Protein AF-A0A317CY09-F1 (afdb_monomer_lite)

Foldseek 3Di:
DFADKDKPPDDVVQVKDKDWFAAPVRLCVCQLPQDAQWKKKWAGGVPRIIMIITDHDQDKIFIDPRAFKIKIAANRDDPPFQWKFFAFPVRHTPDIHTHDSDIDMDTCHRGGMMGRD

pLDDT: mean 92.58, std 8.58, range [52.91, 98.31]

Secondary structure (DSSP, 8-state):
-----EEES--GGGT-EEEEEE-HHHHHHHHHTPPTT-EEEEEE-SSS-EEEEEE-S---EEEES--SEEEEEE----TT---EEEE-TTS-EEEEE---SS-EEEE-TT--EEE--

Structure (mmCIF, N/CA/C/O backbone):
data_AF-A0A317CY09-F1
#
_entry.id   AF-A0A317CY09-F1
#
loop_
_atom_site.group_PDB
_atom_site.id
_atom_site.type_symbol
_atom_site.label_atom_id
_atom_site.label_alt_id
_atom_site.label_comp_id
_atom_site.label_asym_id
_atom_site.label_entity_id
_atom_site.label_seq_id
_atom_site.pdbx_PDB_ins_code
_atom_site.Cartn_x
_atom_site.Cartn_y
_atom_site.Cartn_z
_atom_site.occupancy
_atom_site.B_iso_or_equiv
_atom_site.auth_seq_id
_atom_site.auth_comp_id
_atom_site.auth_asym_id
_atom_site.auth_atom_id
_atom_site.pdbx_PDB_model_num
ATOM 1 N N . MET A 1 1 ? 11.000 2.970 -17.569 1.00 63.06 1 MET A N 1
ATOM 2 C CA . MET A 1 1 ? 10.524 4.222 -16.943 1.00 63.06 1 MET A CA 1
ATOM 3 C C . MET A 1 1 ? 10.221 3.878 -15.498 1.00 63.06 1 MET A C 1
ATOM 5 O O . MET A 1 1 ? 9.555 2.873 -15.297 1.00 63.06 1 MET A O 1
ATOM 9 N N . ALA A 1 2 ? 10.782 4.598 -14.528 1.00 84.38 2 ALA A N 1
ATOM 10 C CA . ALA A 1 2 ? 10.473 4.357 -13.119 1.00 84.38 2 ALA A CA 1
ATOM 11 C C . ALA A 1 2 ? 9.246 5.189 -12.722 1.00 84.38 2 ALA A C 1
ATOM 13 O O . ALA A 1 2 ? 9.141 6.339 -13.153 1.00 84.38 2 ALA A O 1
ATOM 14 N N . TRP A 1 3 ? 8.343 4.629 -11.923 1.00 90.31 3 TRP A N 1
ATOM 15 C CA . TRP A 1 3 ? 7.201 5.342 -11.349 1.00 90.31 3 TRP A CA 1
ATOM 16 C C . TRP A 1 3 ? 7.213 5.226 -9.829 1.00 90.31 3 TRP A C 1
ATOM 18 O O . TRP A 1 3 ? 7.825 4.323 -9.263 1.00 90.31 3 TRP A O 1
ATOM 28 N N . ALA A 1 4 ? 6.525 6.149 -9.164 1.00 91.81 4 ALA A N 1
ATOM 29 C CA . ALA A 1 4 ? 6.380 6.139 -7.717 1.00 91.81 4 ALA A CA 1
ATOM 30 C C . ALA A 1 4 ? 4.934 5.774 -7.361 1.00 91.81 4 ALA A C 1
ATOM 32 O O . ALA A 1 4 ? 4.037 6.577 -7.650 1.00 91.81 4 ALA A O 1
ATOM 33 N N . PRO A 1 5 ? 4.700 4.603 -6.740 1.00 95.94 5 PRO A N 1
ATOM 34 C CA . PRO A 1 5 ? 3.440 4.309 -6.074 1.00 95.94 5 PRO A CA 1
ATOM 35 C C . PRO A 1 5 ? 3.090 5.435 -5.098 1.00 95.94 5 PRO A C 1
ATOM 37 O O . PRO A 1 5 ? 3.979 6.004 -4.456 1.00 95.94 5 PRO A O 1
ATOM 40 N N . TRP A 1 6 ? 1.808 5.774 -5.017 1.00 96.00 6 TRP A N 1
ATOM 41 C CA . TRP A 1 6 ? 1.289 6.835 -4.163 1.00 96.00 6 TRP A CA 1
ATOM 42 C C . TRP A 1 6 ? -0.049 6.443 -3.540 1.00 96.00 6 TRP A C 1
ATOM 44 O O . TRP A 1 6 ? -0.840 5.721 -4.147 1.00 96.00 6 TRP A O 1
ATOM 54 N N . VAL A 1 7 ? -0.277 6.927 -2.321 1.00 96.56 7 VAL A N 1
ATOM 55 C CA . VAL A 1 7 ? -1.438 6.616 -1.489 1.00 96.56 7 VAL A CA 1
ATOM 56 C C . VAL A 1 7 ? -1.994 7.927 -0.932 1.00 96.56 7 VAL A C 1
ATOM 58 O O . VAL A 1 7 ? -1.231 8.711 -0.366 1.00 96.56 7 VAL A O 1
ATOM 61 N N . GLU A 1 8 ? -3.300 8.164 -1.067 1.00 96.06 8 GLU A N 1
ATOM 62 C CA . GLU A 1 8 ? -3.955 9.388 -0.585 1.00 96.06 8 GLU A CA 1
ATOM 63 C C . GLU A 1 8 ? -5.343 9.100 0.018 1.00 96.06 8 GLU A C 1
ATOM 65 O O . GLU A 1 8 ? -6.119 8.379 -0.601 1.00 96.06 8 GLU A O 1
ATOM 70 N N . PRO A 1 9 ? -5.711 9.658 1.187 1.00 94.56 9 PRO A N 1
ATOM 71 C CA . PRO A 1 9 ? -4.917 10.535 2.052 1.00 94.56 9 PRO A CA 1
ATOM 72 C C . PRO A 1 9 ? -3.762 9.809 2.757 1.00 94.56 9 PRO A C 1
ATOM 74 O O . PRO A 1 9 ? -3.862 8.636 3.102 1.00 94.56 9 PRO A O 1
ATOM 77 N N . TRP A 1 10 ? -2.660 10.525 2.986 1.00 92.31 10 TRP A N 1
ATOM 78 C CA . TRP A 1 10 ? -1.497 10.039 3.736 1.00 92.31 10 TRP A CA 1
ATOM 79 C C . TRP A 1 10 ? -1.497 10.627 5.153 1.00 92.31 10 TRP A C 1
ATOM 81 O O . TRP A 1 10 ? -1.622 11.844 5.296 1.00 92.31 10 TRP A O 1
ATOM 91 N N . PHE A 1 11 ? -1.332 9.798 6.192 1.00 89.62 11 PHE A N 1
ATOM 92 C CA . PHE A 1 11 ? -1.382 10.225 7.599 1.00 89.62 11 PHE A CA 1
ATOM 93 C C . PHE A 1 11 ? -0.029 10.022 8.310 1.00 89.62 11 PHE A C 1
ATOM 95 O O . PHE A 1 11 ? 0.088 9.155 9.182 1.00 89.62 11 PHE A O 1
ATOM 102 N N . PRO A 1 12 ? 1.006 10.829 7.999 1.00 84.50 12 PRO A N 1
ATOM 103 C CA . PRO A 1 12 ? 2.348 10.650 8.565 1.00 84.50 12 PRO A CA 1
ATOM 104 C C . PRO A 1 12 ? 2.373 10.819 10.090 1.00 84.50 12 PRO A C 1
ATOM 106 O O . PRO A 1 12 ? 3.117 10.126 10.781 1.00 84.50 12 PRO A O 1
ATOM 109 N N . ASP A 1 13 ? 1.510 11.683 10.627 1.00 87.44 13 ASP A N 1
ATOM 110 C CA . ASP A 1 13 ? 1.404 11.925 12.069 1.00 87.44 13 ASP A CA 1
ATOM 111 C C . ASP A 1 13 ? 0.699 10.776 12.813 1.00 87.44 13 ASP A C 1
ATOM 113 O O . ASP A 1 13 ? 0.748 10.702 14.039 1.00 87.44 13 ASP A O 1
ATOM 117 N N . ASN A 1 14 ? 0.071 9.841 12.085 1.00 84.31 14 ASN A N 1
ATOM 118 C CA . ASN A 1 14 ? -0.645 8.696 12.648 1.00 84.31 14 ASN A CA 1
ATOM 119 C C . ASN A 1 14 ? 0.132 7.381 12.486 1.00 84.31 14 ASN A C 1
ATOM 121 O O . ASN A 1 14 ? -0.435 6.337 12.166 1.00 84.31 14 ASN A O 1
ATOM 125 N N . ARG A 1 15 ? 1.449 7.439 12.725 1.00 88.50 15 ARG A N 1
ATOM 126 C CA . ARG A 1 15 ? 2.381 6.295 12.709 1.00 88.50 15 ARG A CA 1
ATOM 127 C C . ARG A 1 15 ? 2.591 5.638 11.339 1.00 88.50 15 ARG A C 1
ATOM 129 O O . ARG A 1 15 ? 3.242 4.597 11.288 1.00 88.50 15 ARG A O 1
ATOM 136 N N . GLU A 1 16 ? 2.077 6.205 10.251 1.00 93.81 16 GLU A N 1
ATOM 137 C CA . GLU A 1 16 ? 2.250 5.635 8.913 1.00 93.81 16 GLU A CA 1
ATOM 138 C C . GLU A 1 16 ? 3.674 5.843 8.392 1.00 93.81 16 GLU A C 1
ATOM 140 O O . GLU A 1 16 ? 4.273 6.904 8.572 1.00 93.81 16 GLU A O 1
ATOM 145 N N . LEU A 1 17 ? 4.230 4.821 7.736 1.00 96.19 17 LEU A N 1
ATOM 146 C CA . LEU A 1 17 ? 5.613 4.829 7.246 1.00 96.19 17 LEU A CA 1
ATOM 147 C C . LEU A 1 17 ? 5.677 4.473 5.762 1.00 96.19 17 LEU A C 1
ATOM 149 O O . LEU A 1 17 ? 4.934 3.616 5.284 1.00 96.19 17 LEU A O 1
ATOM 153 N N . ARG A 1 18 ? 6.592 5.117 5.034 1.00 96.56 18 ARG A N 1
ATOM 154 C CA . ARG A 1 18 ? 6.849 4.862 3.613 1.00 96.56 18 ARG A CA 1
ATOM 155 C C . ARG A 1 18 ? 8.332 4.587 3.391 1.00 96.56 18 ARG A C 1
ATOM 157 O O . ARG A 1 18 ? 9.175 5.407 3.747 1.00 96.56 18 ARG A O 1
ATOM 164 N N . TYR A 1 19 ? 8.630 3.480 2.724 1.00 96.88 19 TYR A N 1
ATOM 165 C CA . TYR A 1 19 ? 9.976 3.055 2.348 1.00 96.88 19 TYR A CA 1
ATOM 166 C C . TYR A 1 19 ? 10.051 2.919 0.823 1.00 96.88 19 TYR A C 1
ATOM 168 O O . TYR A 1 19 ? 9.635 1.903 0.275 1.00 96.88 19 TYR A O 1
ATOM 176 N N . GLY A 1 20 ? 10.531 3.949 0.124 1.00 96.25 20 GLY A N 1
ATOM 177 C CA . GLY A 1 20 ? 10.729 3.915 -1.336 1.00 96.25 20 GLY A CA 1
ATOM 178 C C . GLY A 1 20 ? 12.070 3.296 -1.742 1.00 96.25 20 GLY A C 1
ATOM 179 O O . GLY A 1 20 ? 12.993 3.241 -0.927 1.00 96.25 20 GLY A O 1
ATOM 180 N N . GLY A 1 21 ? 12.199 2.850 -2.992 1.00 96.19 21 GLY A N 1
ATOM 181 C CA . GLY A 1 21 ? 13.468 2.401 -3.576 1.00 96.19 21 GLY A CA 1
ATOM 182 C C . GLY A 1 21 ? 14.016 1.088 -3.009 1.00 96.19 21 GLY A C 1
ATOM 183 O O . GLY A 1 21 ? 15.228 0.871 -3.007 1.00 96.19 21 GLY A O 1
ATOM 184 N N . GLN A 1 22 ? 13.152 0.214 -2.494 1.00 97.31 22 GLN A N 1
ATOM 185 C CA . GLN A 1 22 ? 13.553 -1.035 -1.848 1.00 97.31 22 GLN A CA 1
ATOM 186 C C . GLN A 1 22 ? 13.871 -2.119 -2.882 1.00 97.31 22 GLN A C 1
ATOM 188 O O . GLN A 1 22 ? 13.084 -2.393 -3.793 1.00 97.31 22 GLN A O 1
ATOM 193 N N . ARG A 1 23 ? 15.015 -2.790 -2.716 1.00 97.00 23 ARG A N 1
ATOM 194 C CA . ARG A 1 23 ? 15.331 -4.013 -3.468 1.00 97.00 23 ARG A CA 1
ATOM 195 C C . ARG A 1 23 ? 14.426 -5.159 -3.020 1.00 97.00 23 ARG A C 1
ATOM 197 O O . ARG A 1 23 ? 13.788 -5.078 -1.974 1.00 97.00 23 ARG A O 1
ATOM 204 N N . LEU A 1 24 ? 14.389 -6.237 -3.804 1.00 94.75 24 LEU A N 1
ATOM 205 C CA . LEU A 1 24 ? 13.523 -7.389 -3.537 1.00 94.75 24 LEU A CA 1
ATOM 206 C C . LEU A 1 24 ? 13.689 -7.946 -2.111 1.00 94.75 24 LEU A C 1
ATOM 208 O O . LEU A 1 24 ? 12.687 -8.158 -1.430 1.00 94.75 24 LEU A O 1
ATOM 212 N N . ASP A 1 25 ? 14.926 -8.115 -1.640 1.00 97.25 25 ASP A N 1
ATOM 213 C CA . ASP A 1 25 ? 15.200 -8.662 -0.304 1.00 97.25 25 ASP A CA 1
ATOM 214 C C . ASP A 1 25 ? 14.746 -7.719 0.819 1.00 97.25 25 ASP A C 1
ATOM 216 O O . ASP A 1 25 ? 14.103 -8.156 1.774 1.00 97.25 25 ASP A O 1
ATOM 220 N N . ASP A 1 26 ? 15.005 -6.414 0.685 1.00 98.06 26 ASP A N 1
ATOM 221 C CA . ASP A 1 26 ? 14.558 -5.412 1.658 1.00 98.06 26 ASP A CA 1
ATOM 222 C C . ASP A 1 26 ? 13.032 -5.288 1.678 1.00 98.06 26 ASP A C 1
ATOM 224 O O . ASP A 1 26 ? 12.432 -5.259 2.754 1.00 98.06 26 ASP A O 1
ATOM 228 N N . ARG A 1 27 ? 12.390 -5.296 0.499 1.00 96.81 27 ARG A N 1
ATOM 229 C CA . ARG A 1 27 ? 10.928 -5.344 0.366 1.00 96.81 27 ARG A CA 1
ATOM 230 C C . ARG A 1 27 ? 10.371 -6.543 1.118 1.00 96.81 27 ARG A C 1
ATOM 232 O O . ARG A 1 27 ? 9.433 -6.386 1.898 1.00 96.81 27 ARG A O 1
ATOM 239 N N . ASN A 1 28 ? 10.931 -7.731 0.884 1.00 96.56 28 ASN A N 1
ATOM 240 C CA . ASN A 1 28 ? 10.470 -8.966 1.516 1.00 96.56 28 ASN A CA 1
ATOM 241 C C . ASN A 1 28 ? 10.664 -8.906 3.033 1.00 96.56 28 ASN A C 1
ATOM 243 O O . ASN A 1 28 ? 9.759 -9.274 3.773 1.00 96.56 28 ASN A O 1
ATOM 247 N N . ARG A 1 29 ? 11.799 -8.383 3.512 1.00 97.19 29 ARG A N 1
ATOM 248 C CA . ARG A 1 29 ? 12.039 -8.185 4.947 1.00 97.19 29 ARG A CA 1
ATOM 249 C C . ARG A 1 29 ? 11.006 -7.249 5.573 1.00 97.19 29 ARG A C 1
ATOM 251 O O . ARG A 1 29 ? 10.502 -7.576 6.641 1.00 97.19 29 ARG A O 1
ATOM 258 N N . LEU A 1 30 ? 10.705 -6.109 4.950 1.00 97.50 30 LEU A N 1
ATOM 259 C CA . LEU A 1 30 ? 9.723 -5.149 5.472 1.00 97.50 30 LEU A CA 1
ATOM 260 C C . LEU A 1 30 ? 8.320 -5.768 5.534 1.00 97.50 30 LEU A C 1
ATOM 262 O O . LEU A 1 30 ? 7.657 -5.706 6.562 1.00 97.50 30 LEU A O 1
ATOM 266 N N . ILE A 1 31 ? 7.899 -6.440 4.461 1.00 96.81 31 ILE A N 1
ATOM 267 C CA . ILE A 1 31 ? 6.580 -7.075 4.385 1.00 96.81 31 ILE A CA 1
ATOM 268 C C . ILE A 1 31 ? 6.441 -8.255 5.361 1.00 96.81 31 ILE A C 1
ATOM 270 O O . ILE A 1 31 ? 5.441 -8.330 6.069 1.00 96.81 31 ILE A O 1
ATOM 274 N N . ASN A 1 32 ? 7.445 -9.132 5.463 1.00 95.69 32 ASN A N 1
ATOM 275 C CA . ASN A 1 32 ? 7.437 -10.263 6.403 1.00 95.69 32 ASN A CA 1
ATOM 276 C C . ASN A 1 32 ? 7.480 -9.819 7.873 1.00 95.69 32 ASN A C 1
ATOM 278 O O . ASN A 1 32 ? 7.026 -10.547 8.747 1.00 95.69 32 ASN A O 1
ATOM 282 N N . ASN A 1 33 ? 8.036 -8.639 8.157 1.00 95.31 33 ASN A N 1
ATOM 283 C CA . ASN A 1 33 ? 8.103 -8.071 9.504 1.00 95.31 33 ASN A CA 1
ATOM 284 C C . ASN A 1 33 ? 7.094 -6.930 9.687 1.00 95.31 33 ASN A C 1
ATOM 286 O O . ASN A 1 33 ? 7.383 -5.957 10.389 1.00 95.31 33 ASN A O 1
ATOM 290 N N . CYS A 1 34 ? 5.925 -7.030 9.042 1.00 94.75 34 CYS A N 1
ATOM 291 C CA . CYS A 1 34 ? 4.866 -6.040 9.180 1.00 94.75 34 CYS A CA 1
ATOM 292 C C . CYS A 1 34 ? 4.474 -5.881 10.663 1.00 94.75 34 CYS A C 1
ATOM 294 O O . CYS A 1 34 ? 4.012 -6.855 11.270 1.00 94.75 34 CYS A O 1
ATOM 296 N N . PRO A 1 35 ? 4.660 -4.694 11.277 1.00 93.50 35 PRO A N 1
ATOM 297 C CA . PRO A 1 35 ? 4.455 -4.531 12.710 1.00 93.50 35 PRO A CA 1
ATOM 298 C C . PRO A 1 35 ? 3.002 -4.765 13.131 1.00 93.50 35 PRO A C 1
ATOM 300 O O . PRO A 1 35 ? 2.063 -4.444 12.402 1.00 93.50 35 PRO A O 1
ATOM 303 N N . SER A 1 36 ? 2.809 -5.266 14.352 1.00 91.88 36 SER A N 1
ATOM 304 C CA . SER A 1 36 ? 1.473 -5.432 14.933 1.00 91.88 36 SER A CA 1
ATOM 305 C C . SER A 1 36 ? 0.695 -4.108 14.929 1.00 91.88 36 SER A C 1
ATOM 307 O O . SER A 1 36 ? 1.226 -3.061 15.311 1.00 91.88 36 SER A O 1
ATOM 309 N N . GLY A 1 37 ? -0.563 -4.162 14.491 1.00 90.50 37 GLY A N 1
ATOM 310 C CA . GLY A 1 37 ? -1.442 -3.003 14.333 1.00 90.50 37 GLY A CA 1
ATOM 311 C C . GLY A 1 37 ? -1.436 -2.374 12.936 1.00 90.50 37 GLY A C 1
ATOM 312 O O . GLY A 1 37 ? -2.232 -1.471 12.708 1.00 90.50 37 GLY A O 1
ATOM 313 N N . PHE A 1 38 ? -0.593 -2.838 12.006 1.00 93.50 38 PHE A N 1
ATOM 314 C CA . PHE A 1 38 ? -0.455 -2.240 10.676 1.00 93.50 38 PHE A CA 1
ATOM 315 C C . PHE A 1 38 ? -0.941 -3.144 9.548 1.00 93.50 38 PHE A C 1
ATOM 317 O O . PHE A 1 38 ? -0.876 -4.372 9.620 1.00 93.50 38 PHE A O 1
ATOM 324 N N . LEU A 1 39 ? -1.348 -2.491 8.465 1.00 94.88 39 LEU A N 1
ATOM 325 C CA . LEU A 1 39 ? -1.457 -3.075 7.140 1.00 94.88 39 LEU A CA 1
ATOM 326 C C . LEU A 1 39 ? -0.246 -2.636 6.311 1.00 94.88 39 LEU A C 1
ATOM 328 O O . LEU A 1 39 ? -0.066 -1.445 6.059 1.00 94.88 39 LEU A O 1
ATOM 332 N N . CYS A 1 40 ? 0.571 -3.584 5.867 1.00 96.56 40 CYS A N 1
ATOM 333 C CA . CYS A 1 40 ? 1.764 -3.303 5.081 1.00 96.56 40 CYS A CA 1
ATOM 334 C C . CYS A 1 40 ? 1.552 -3.665 3.611 1.00 96.56 40 CYS A C 1
ATOM 336 O O . CYS A 1 40 ? 1.160 -4.788 3.309 1.00 96.56 40 CYS A O 1
ATOM 338 N N . LEU A 1 41 ? 1.837 -2.738 2.696 1.00 97.06 41 LEU A N 1
ATOM 339 C CA . LEU A 1 41 ? 1.685 -2.913 1.248 1.00 97.06 41 LEU A CA 1
ATOM 340 C C . LEU A 1 41 ? 3.031 -2.759 0.554 1.00 97.06 41 LEU A C 1
ATOM 342 O O . LEU A 1 41 ? 3.797 -1.874 0.916 1.00 97.06 41 LEU A O 1
ATOM 346 N N . ALA A 1 42 ? 3.291 -3.538 -0.487 1.00 97.81 42 ALA A N 1
ATOM 347 C CA . ALA A 1 42 ? 4.422 -3.352 -1.384 1.00 97.81 42 ALA A CA 1
ATOM 348 C C . ALA A 1 42 ? 3.948 -3.265 -2.833 1.00 97.81 42 ALA A C 1
ATOM 350 O O . ALA A 1 42 ? 3.222 -4.145 -3.300 1.00 97.81 42 ALA A O 1
ATOM 351 N N . ALA A 1 43 ? 4.429 -2.257 -3.552 1.00 97.81 43 ALA A N 1
ATOM 352 C CA . ALA A 1 43 ? 4.182 -2.058 -4.976 1.00 97.81 43 ALA A CA 1
ATOM 353 C C . ALA A 1 43 ? 5.498 -1.82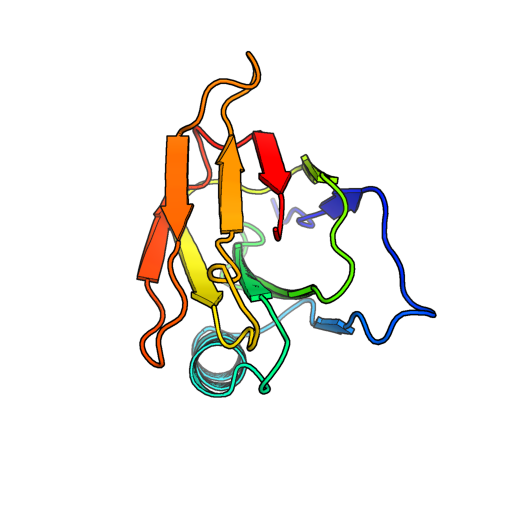2 -5.722 1.00 97.81 43 ALA A C 1
ATOM 355 O O . ALA A 1 43 ? 6.425 -1.216 -5.179 1.00 97.81 43 ALA A O 1
ATOM 356 N N . GLY A 1 44 ? 5.591 -2.328 -6.951 1.00 96.44 44 GLY A N 1
ATOM 357 C CA . GLY A 1 44 ? 6.755 -2.123 -7.810 1.00 96.44 44 GLY A CA 1
ATOM 358 C C . GLY A 1 44 ? 6.863 -0.684 -8.321 1.00 96.44 44 GLY A C 1
ATOM 359 O O . GLY A 1 44 ? 5.861 0.008 -8.468 1.00 96.44 44 GLY A O 1
ATOM 360 N N . GLU A 1 45 ? 8.089 -0.257 -8.620 1.00 96.19 45 GLU A N 1
ATOM 361 C CA . GLU A 1 45 ? 8.431 1.067 -9.173 1.00 96.19 45 GLU A CA 1
ATOM 362 C C . GLU A 1 45 ? 8.805 1.006 -10.669 1.00 96.19 45 GLU A C 1
ATOM 364 O O . GLU A 1 45 ? 9.305 1.974 -11.241 1.00 96.19 45 GLU A O 1
ATOM 369 N N . GLY A 1 46 ? 8.629 -0.150 -11.324 1.00 93.00 46 GLY A N 1
ATOM 370 C CA . GLY A 1 46 ? 8.902 -0.331 -12.760 1.00 93.00 46 GLY A CA 1
ATOM 371 C C . GLY A 1 46 ? 10.378 -0.425 -13.159 1.00 93.00 46 GLY A C 1
ATOM 372 O O . GLY A 1 46 ? 10.704 -0.554 -14.338 1.00 93.00 46 GLY A O 1
ATOM 373 N N . ASN A 1 47 ? 11.286 -0.365 -12.188 1.00 93.38 47 ASN A N 1
ATOM 374 C CA . ASN A 1 47 ? 12.743 -0.403 -12.365 1.00 93.38 47 ASN A CA 1
ATOM 375 C C . ASN A 1 47 ? 13.413 -1.539 -11.559 1.00 93.38 47 ASN A C 1
ATOM 377 O O . ASN A 1 47 ? 14.625 -1.523 -11.360 1.00 93.38 47 ASN A O 1
ATOM 381 N N . GLY A 1 48 ? 12.626 -2.503 -11.068 1.00 92.62 48 GLY A N 1
ATOM 382 C CA . GLY A 1 48 ? 13.085 -3.578 -10.179 1.00 92.62 48 GLY A CA 1
ATOM 383 C C . GLY A 1 48 ? 13.136 -3.204 -8.690 1.00 92.62 48 GLY A C 1
ATOM 384 O O . GLY A 1 48 ? 13.436 -4.065 -7.861 1.00 92.62 48 GLY A O 1
ATOM 385 N N . LEU A 1 49 ? 12.826 -1.952 -8.340 1.00 96.38 49 LEU A N 1
ATOM 386 C CA . LEU A 1 49 ? 12.643 -1.496 -6.962 1.00 96.38 49 LEU A CA 1
ATOM 387 C C . LEU A 1 49 ? 11.161 -1.477 -6.574 1.00 96.38 49 LEU A C 1
ATOM 389 O O . LEU A 1 49 ? 10.271 -1.656 -7.410 1.00 96.38 49 LEU A O 1
ATOM 393 N N . HIS A 1 50 ? 10.915 -1.282 -5.282 1.00 96.94 50 HIS A N 1
ATOM 394 C CA . HIS A 1 50 ? 9.591 -1.321 -4.681 1.00 96.94 50 HIS A CA 1
ATOM 395 C C . HIS A 1 50 ? 9.429 -0.207 -3.650 1.00 96.94 50 HIS A C 1
ATOM 397 O O . HIS A 1 50 ? 10.355 0.089 -2.892 1.00 96.94 50 HIS A O 1
ATOM 403 N N . THR A 1 51 ? 8.218 0.330 -3.549 1.00 97.81 51 THR A N 1
ATOM 404 C CA . THR A 1 51 ? 7.805 1.143 -2.406 1.00 97.81 51 THR A CA 1
ATOM 405 C C . THR A 1 51 ? 6.993 0.278 -1.444 1.00 97.81 51 THR A C 1
ATOM 407 O O . THR A 1 51 ? 6.086 -0.440 -1.869 1.00 97.81 51 THR A O 1
ATOM 410 N N . VAL A 1 52 ? 7.303 0.361 -0.148 1.00 98.06 52 VAL A N 1
ATOM 411 C CA . VAL A 1 52 ? 6.552 -0.285 0.934 1.00 98.06 52 VAL A CA 1
ATOM 412 C C . VAL A 1 52 ? 5.857 0.765 1.800 1.00 98.06 52 VAL A C 1
ATOM 414 O O . VAL A 1 52 ? 6.483 1.742 2.207 1.00 98.06 52 VAL A O 1
ATOM 417 N N . TYR A 1 53 ? 4.580 0.553 2.101 1.00 97.69 53 TYR A N 1
ATOM 418 C CA . TYR A 1 53 ? 3.754 1.400 2.962 1.00 97.69 53 TYR A CA 1
ATOM 419 C C . TYR A 1 53 ? 3.323 0.637 4.199 1.00 97.69 53 TYR A C 1
ATOM 421 O O . TYR A 1 53 ? 2.833 -0.477 4.061 1.00 97.69 53 TYR A O 1
ATOM 429 N N . TYR A 1 54 ? 3.443 1.239 5.378 1.00 96.56 54 TYR A N 1
ATOM 430 C CA . TYR A 1 54 ? 2.820 0.762 6.611 1.00 96.56 54 TYR A CA 1
ATOM 431 C C . TYR A 1 54 ? 1.669 1.702 6.950 1.00 96.56 54 TYR A C 1
ATOM 433 O O . TYR A 1 54 ? 1.889 2.879 7.235 1.00 96.56 54 TYR A O 1
ATOM 441 N N . LEU A 1 55 ? 0.450 1.179 6.896 1.00 95.06 55 LEU A N 1
ATOM 442 C CA . LEU A 1 55 ? -0.795 1.916 7.066 1.00 95.06 55 LEU A CA 1
ATOM 443 C C . LEU A 1 55 ? -1.414 1.562 8.416 1.00 95.06 55 LEU A C 1
ATOM 445 O O . LEU A 1 55 ? -1.464 0.389 8.786 1.00 95.06 55 LEU A O 1
ATOM 449 N N . TYR A 1 56 ? -1.888 2.577 9.135 1.00 92.25 56 TYR A N 1
ATOM 450 C CA . TYR A 1 56 ? -2.452 2.417 10.479 1.00 92.25 56 TYR A CA 1
ATOM 451 C C . TYR A 1 56 ? -3.8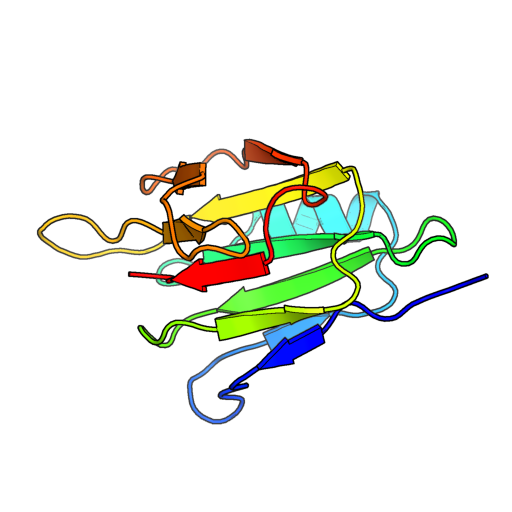52 3.021 10.597 1.00 92.25 56 TYR A C 1
ATOM 453 O O . TYR A 1 56 ? -4.724 2.437 11.234 1.00 92.25 56 TYR A O 1
ATOM 461 N N . ALA A 1 57 ? -4.097 4.177 9.972 1.00 91.06 57 ALA A N 1
ATOM 462 C CA . ALA A 1 57 ? -5.391 4.842 10.065 1.00 91.06 57 ALA A CA 1
ATOM 463 C C . ALA A 1 57 ? -6.490 4.052 9.329 1.00 91.06 57 ALA A C 1
ATOM 465 O O . ALA A 1 57 ? -6.281 3.621 8.193 1.00 91.06 57 ALA A O 1
ATOM 466 N N . CYS A 1 58 ? -7.672 3.924 9.938 1.00 88.94 58 CYS A N 1
ATOM 467 C CA . CYS A 1 58 ? -8.873 3.385 9.290 1.00 88.94 58 CYS A CA 1
ATOM 468 C C . CYS A 1 58 ? -9.540 4.463 8.428 1.00 88.94 58 CYS A C 1
ATOM 470 O O . CYS A 1 58 ? -10.476 5.134 8.858 1.00 88.94 58 CYS A O 1
ATOM 472 N N . SER A 1 59 ? -9.011 4.676 7.230 1.00 90.88 59 SER A N 1
ATOM 473 C CA . SER A 1 59 ? -9.595 5.579 6.244 1.00 90.88 59 SER A CA 1
ATOM 474 C C . SER A 1 59 ? -9.330 5.018 4.857 1.00 90.88 59 SER A C 1
ATOM 476 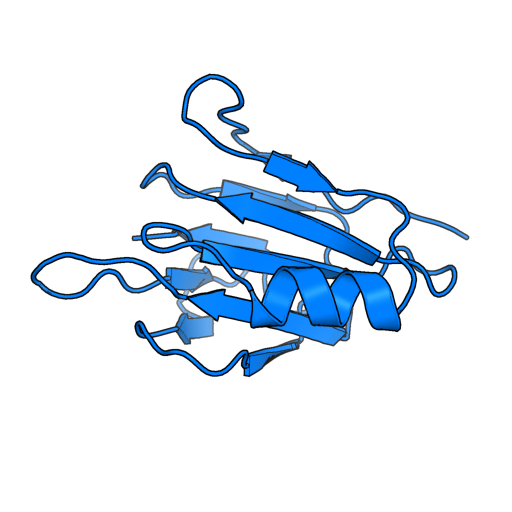O O . SER A 1 59 ? -8.196 4.637 4.559 1.00 90.88 59 SER A O 1
ATOM 478 N N . GLU A 1 60 ? -10.373 4.970 4.027 1.00 95.31 60 GLU A N 1
ATOM 479 C CA . GLU A 1 60 ? -10.242 4.589 2.626 1.00 95.31 60 GLU A CA 1
ATOM 480 C C . GLU A 1 60 ? -9.279 5.537 1.903 1.00 95.31 60 GLU A C 1
ATOM 482 O O . GLU A 1 60 ? -9.351 6.758 2.052 1.00 95.31 60 GLU A O 1
ATOM 487 N N . ARG A 1 61 ? -8.393 4.961 1.090 1.00 96.25 61 ARG A N 1
ATOM 488 C CA . ARG A 1 61 ? -7.380 5.677 0.320 1.00 96.25 61 ARG A CA 1
ATOM 489 C C . ARG A 1 61 ? -7.454 5.320 -1.153 1.00 96.25 61 ARG A C 1
ATOM 491 O O . ARG A 1 61 ? -7.718 4.171 -1.499 1.00 96.25 61 ARG A O 1
ATOM 498 N N . SER A 1 62 ? -7.185 6.285 -2.019 1.00 97.94 62 SER A N 1
ATOM 499 C CA . SER A 1 62 ? -6.879 6.055 -3.425 1.00 97.94 62 SER A CA 1
ATOM 500 C C . SER A 1 62 ? -5.438 5.579 -3.588 1.00 97.94 62 SER A C 1
ATOM 502 O O . SER A 1 62 ? -4.530 5.988 -2.859 1.00 97.94 62 SER A O 1
ATOM 504 N N . LEU A 1 63 ? -5.242 4.691 -4.558 1.00 97.81 63 LEU A N 1
ATOM 505 C CA . LEU A 1 63 ? -3.943 4.190 -4.981 1.00 97.81 63 LEU A CA 1
ATOM 506 C C . LEU A 1 63 ? -3.625 4.752 -6.364 1.00 97.81 63 LEU A C 1
ATOM 508 O O . LEU A 1 63 ? -4.472 4.766 -7.254 1.00 97.81 63 LEU A O 1
ATOM 512 N N . SER A 1 64 ? -2.400 5.230 -6.555 1.00 97.19 64 SER A N 1
ATOM 513 C CA . SER A 1 64 ? -1.904 5.703 -7.851 1.00 97.19 64 SER A CA 1
ATOM 514 C C . SER A 1 64 ? -0.546 5.083 -8.148 1.00 97.19 64 SER A C 1
ATOM 516 O O . SER A 1 64 ? 0.295 4.983 -7.259 1.00 97.19 64 SER A O 1
ATOM 518 N N . ASN A 1 65 ? -0.320 4.669 -9.397 1.00 96.25 65 ASN A N 1
ATOM 519 C CA . ASN A 1 65 ? 0.892 3.954 -9.829 1.00 96.25 65 ASN A CA 1
ATOM 520 C C . ASN A 1 65 ? 1.172 2.651 -9.047 1.00 96.25 65 ASN A C 1
ATOM 522 O O . ASN A 1 65 ? 2.320 2.228 -8.914 1.00 96.25 65 ASN A O 1
ATOM 526 N N . PHE A 1 66 ? 0.123 2.017 -8.526 1.00 96.88 66 PHE A N 1
ATOM 527 C CA . PHE A 1 66 ? 0.156 0.628 -8.084 1.00 96.88 66 PHE A CA 1
ATOM 528 C C . PHE A 1 66 ? -0.138 -0.225 -9.320 1.00 96.88 66 PHE A C 1
ATOM 530 O O . PHE A 1 66 ? -1.248 -0.184 -9.834 1.00 96.88 66 PHE A O 1
ATOM 537 N N . ILE A 1 67 ? 0.885 -0.891 -9.858 1.00 94.06 67 ILE A N 1
ATOM 538 C CA . ILE A 1 67 ? 0.815 -1.587 -11.151 1.00 94.06 67 ILE A CA 1
ATOM 539 C C . ILE A 1 67 ? 1.441 -2.970 -11.000 1.00 94.06 67 ILE A C 1
ATOM 541 O O . ILE A 1 67 ? 2.541 -3.099 -10.449 1.00 94.06 67 ILE A O 1
ATOM 545 N N . GLY A 1 68 ? 0.750 -3.977 -11.522 1.00 94.25 68 GLY A N 1
ATOM 546 C CA . GLY A 1 68 ? 1.161 -5.369 -11.549 1.00 94.25 68 GLY A CA 1
ATOM 547 C C . GLY A 1 68 ? 1.346 -5.974 -10.161 1.00 94.25 68 GLY A C 1
ATOM 548 O O . GLY A 1 68 ? 0.615 -5.692 -9.214 1.00 94.25 68 GLY A O 1
ATOM 549 N N . ASP A 1 69 ? 2.354 -6.831 -10.036 1.00 94.56 69 ASP A N 1
ATOM 550 C CA . ASP A 1 69 ? 2.561 -7.627 -8.833 1.00 94.56 69 ASP A CA 1
ATOM 551 C C . ASP A 1 69 ? 3.019 -6.824 -7.611 1.00 94.56 69 ASP A C 1
ATOM 553 O O . ASP A 1 69 ? 3.977 -6.044 -7.638 1.00 94.56 69 ASP A O 1
ATOM 557 N N . GLY A 1 70 ? 2.424 -7.155 -6.471 1.00 95.69 70 GLY A N 1
ATOM 558 C CA . GLY A 1 70 ? 2.880 -6.715 -5.167 1.00 95.69 70 GLY A CA 1
ATOM 559 C C . GLY A 1 70 ? 2.551 -7.684 -4.046 1.00 95.69 70 GLY A C 1
ATOM 560 O O . GLY A 1 70 ? 2.267 -8.865 -4.257 1.00 95.69 70 GLY A O 1
ATOM 561 N N . ALA A 1 71 ? 2.656 -7.182 -2.821 1.00 96.88 71 ALA A N 1
ATOM 562 C CA . ALA A 1 71 ? 2.432 -7.976 -1.623 1.00 96.88 71 ALA A CA 1
ATOM 563 C C . ALA A 1 71 ? 1.716 -7.159 -0.554 1.00 96.88 71 ALA A C 1
ATOM 565 O O . ALA A 1 71 ? 1.917 -5.948 -0.454 1.00 96.88 71 ALA A O 1
ATOM 566 N N . VAL A 1 72 ? 0.908 -7.836 0.253 1.00 96.88 72 VAL A N 1
ATOM 567 C CA . VAL A 1 72 ? 0.200 -7.249 1.388 1.00 96.88 72 VAL A CA 1
ATOM 568 C C . VAL A 1 72 ? 0.352 -8.157 2.597 1.00 96.88 72 VAL A C 1
ATOM 570 O O . VAL A 1 72 ? 0.152 -9.360 2.482 1.00 96.88 72 VAL A O 1
ATOM 573 N N . ALA A 1 73 ? 0.668 -7.588 3.753 1.00 95.81 73 ALA A N 1
ATOM 574 C CA . ALA A 1 73 ? 0.625 -8.271 5.040 1.00 95.81 73 ALA A CA 1
ATOM 575 C C . ALA A 1 73 ? -0.314 -7.504 5.970 1.00 95.81 73 ALA A C 1
ATOM 577 O O . ALA A 1 73 ? -0.190 -6.287 6.109 1.00 95.81 73 ALA A O 1
ATOM 578 N N . ASN A 1 74 ? -1.265 -8.204 6.583 1.00 94.50 74 ASN A N 1
ATOM 579 C CA . ASN A 1 74 ? -2.203 -7.609 7.524 1.00 94.50 74 ASN A CA 1
ATOM 580 C C . ASN A 1 74 ? -1.896 -8.113 8.940 1.00 94.50 74 ASN A C 1
ATOM 582 O O . ASN A 1 74 ? -2.344 -9.186 9.338 1.00 94.50 74 ASN A O 1
ATOM 586 N N . SER A 1 75 ? -1.170 -7.297 9.701 1.00 92.69 75 SER A N 1
ATOM 587 C CA . SER A 1 75 ? -0.805 -7.557 11.098 1.00 92.69 75 SER A CA 1
ATOM 588 C C . SER A 1 75 ? -1.695 -6.792 12.086 1.00 92.69 75 SER A C 1
ATOM 590 O O . SER A 1 75 ? -1.318 -6.583 13.244 1.00 92.69 75 SER A O 1
ATOM 592 N N . GLN A 1 76 ? -2.858 -6.306 11.652 1.00 90.56 76 GLN A N 1
ATOM 593 C CA . GLN A 1 76 ? -3.743 -5.500 12.485 1.00 90.56 76 GLN A CA 1
ATOM 594 C C . GLN A 1 76 ? -4.376 -6.335 13.613 1.00 90.56 76 GLN A C 1
ATOM 596 O O . GLN A 1 76 ? -4.612 -7.535 13.481 1.00 90.56 76 GLN A O 1
ATOM 601 N N . THR A 1 77 ? -4.684 -5.687 14.739 1.00 84.00 77 THR A N 1
ATOM 602 C CA . THR A 1 77 ? -5.282 -6.322 15.926 1.00 84.00 77 THR A CA 1
ATOM 603 C C . THR A 1 77 ? -6.579 -5.591 16.323 1.00 84.00 77 THR A C 1
ATOM 605 O O . THR A 1 77 ? -6.611 -4.365 16.312 1.00 84.00 77 THR A O 1
ATOM 608 N N . GLY A 1 78 ? -7.681 -6.310 16.610 1.00 67.88 78 GLY A N 1
ATOM 609 C CA . GLY A 1 78 ? -8.983 -5.707 16.987 1.00 67.88 78 GLY A CA 1
ATOM 610 C C . GLY A 1 78 ? -10.230 -6.557 16.656 1.00 67.88 78 GLY A C 1
ATOM 611 O O . GLY A 1 78 ? -10.127 -7.548 15.937 1.00 67.88 78 GLY A O 1
ATOM 612 N N . ASN A 1 79 ? -11.419 -6.199 17.176 1.00 53.19 79 ASN A N 1
ATOM 613 C CA . ASN A 1 79 ? -12.694 -6.922 16.960 1.00 53.19 79 ASN A CA 1
ATOM 614 C C . ASN A 1 79 ? -13.843 -5.951 16.566 1.00 53.19 79 ASN A C 1
ATOM 616 O O . ASN A 1 79 ? -13.938 -4.909 17.215 1.00 53.19 79 ASN A O 1
ATOM 620 N N . PRO A 1 80 ? -14.729 -6.261 15.584 1.00 52.91 80 PRO A N 1
ATOM 621 C CA . PRO A 1 80 ? -14.820 -7.498 14.809 1.00 52.91 80 PRO A CA 1
ATOM 622 C C . PRO A 1 80 ? -13.919 -7.505 13.565 1.00 52.91 80 PRO A C 1
ATOM 624 O O . PRO A 1 80 ? -14.351 -7.134 12.482 1.00 52.91 80 PRO A O 1
ATOM 627 N N . GLY A 1 81 ? -12.682 -7.988 13.754 1.00 60.09 81 GLY A N 1
ATOM 628 C CA . GLY A 1 81 ? -11.658 -8.307 12.757 1.00 60.09 81 GLY A CA 1
ATOM 629 C C . GLY A 1 81 ? -11.171 -7.132 11.903 1.00 60.09 81 GLY A C 1
ATOM 630 O O . GLY A 1 81 ? -11.886 -6.758 10.979 1.00 60.09 81 GLY A O 1
ATOM 631 N N . PRO A 1 82 ? -9.950 -6.599 12.101 1.00 69.44 82 PRO A N 1
ATOM 632 C CA . PRO A 1 82 ? -9.395 -5.618 11.178 1.00 69.44 82 PRO A CA 1
ATOM 633 C C . PRO A 1 82 ? -9.124 -6.300 9.835 1.00 69.44 82 PRO A C 1
ATOM 635 O O . PRO A 1 82 ? -8.232 -7.141 9.698 1.00 69.44 82 PRO A O 1
ATOM 638 N N . ARG A 1 83 ? -9.971 -6.003 8.855 1.00 87.12 83 ARG A N 1
ATOM 639 C CA . ARG A 1 83 ? -9.880 -6.528 7.497 1.00 87.12 83 ARG A CA 1
ATOM 640 C C . ARG A 1 83 ? -9.501 -5.375 6.596 1.00 87.12 83 ARG A C 1
ATOM 642 O O . ARG A 1 83 ? -10.194 -4.370 6.591 1.00 87.12 83 ARG A O 1
ATOM 649 N N . ALA A 1 84 ? -8.475 -5.568 5.783 1.00 92.88 84 ALA A N 1
ATOM 650 C CA . ALA A 1 84 ? -8.211 -4.634 4.708 1.00 92.88 84 ALA A CA 1
ATOM 651 C C . ALA A 1 84 ? -9.054 -5.002 3.484 1.00 92.88 84 ALA A C 1
ATOM 653 O O . ALA A 1 84 ? -9.122 -6.171 3.097 1.00 92.88 84 ALA A O 1
ATOM 654 N N . ILE A 1 85 ? -9.688 -4.019 2.859 1.00 95.75 85 ILE A N 1
ATOM 655 C CA . ILE A 1 85 ? -10.531 -4.179 1.680 1.00 95.75 85 ILE A CA 1
ATOM 656 C C . ILE A 1 85 ? -9.840 -3.498 0.502 1.00 95.75 85 ILE A C 1
ATOM 658 O O . ILE A 1 85 ? -9.710 -2.278 0.45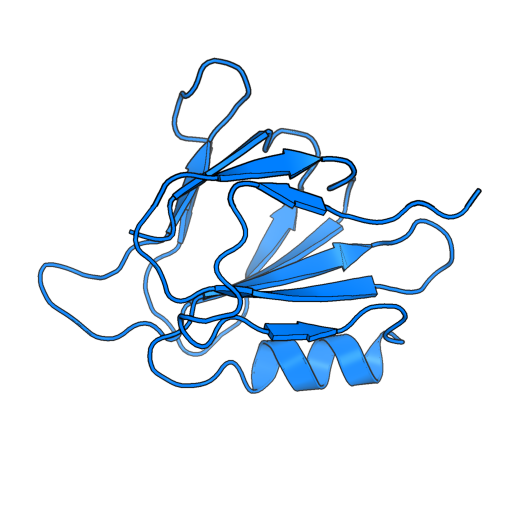4 1.00 95.75 85 ILE A O 1
ATOM 662 N N . LEU A 1 86 ? -9.423 -4.295 -0.475 1.00 97.44 86 LEU A N 1
ATOM 663 C CA . LEU A 1 86 ? -8.988 -3.812 -1.781 1.00 97.44 86 LEU A CA 1
ATOM 664 C C . LEU A 1 86 ? -10.233 -3.592 -2.639 1.00 97.44 86 LEU A C 1
ATOM 666 O O . LEU A 1 86 ? -11.089 -4.479 -2.710 1.00 97.44 86 LEU A O 1
ATOM 670 N N . LYS A 1 87 ? -10.354 -2.428 -3.277 1.00 98.31 87 LYS A N 1
ATOM 671 C CA . LYS A 1 87 ? -11.536 -2.059 -4.068 1.00 98.31 87 LYS A CA 1
ATOM 672 C C . LYS A 1 87 ? -11.150 -1.670 -5.493 1.00 98.31 87 LYS A C 1
ATOM 674 O O . LYS A 1 87 ? -10.100 -1.066 -5.733 1.00 98.31 87 LYS A O 1
ATOM 679 N N . ARG A 1 88 ? -12.036 -2.004 -6.429 1.00 98.25 88 ARG A N 1
ATOM 680 C CA . ARG A 1 88 ? -11.954 -1.643 -7.849 1.00 98.25 88 ARG A CA 1
ATOM 681 C C . ARG A 1 88 ? -12.310 -0.171 -8.063 1.00 98.25 88 ARG A C 1
ATOM 683 O O . ARG A 1 88 ? -12.731 0.525 -7.138 1.00 98.25 88 ARG A O 1
ATOM 690 N N . GLN A 1 89 ? -12.163 0.307 -9.298 1.00 97.19 89 GLN A N 1
ATOM 691 C CA . GLN A 1 89 ? -12.461 1.695 -9.665 1.00 97.19 89 GLN A CA 1
ATOM 692 C C . GLN A 1 89 ? -13.918 2.101 -9.379 1.00 97.19 89 GLN A C 1
ATOM 694 O O . GLN A 1 89 ? -14.172 3.225 -8.956 1.00 97.19 89 GLN A O 1
ATOM 699 N N . ASP A 1 90 ? -14.867 1.181 -9.549 1.00 97.25 90 ASP A N 1
ATOM 700 C CA . ASP A 1 90 ? -16.292 1.372 -9.245 1.00 97.25 90 ASP A CA 1
ATOM 701 C C . ASP A 1 90 ? -16.629 1.229 -7.747 1.00 97.25 90 ASP A C 1
ATOM 703 O O . ASP A 1 90 ? -17.801 1.183 -7.379 1.00 97.25 90 ASP A O 1
ATOM 707 N N . LYS A 1 91 ? -15.604 1.156 -6.882 1.00 95.88 91 LYS A N 1
ATOM 708 C CA . LYS A 1 91 ? -15.686 0.922 -5.430 1.00 95.88 91 LYS A CA 1
ATOM 709 C C . LYS A 1 91 ? -16.193 -0.462 -5.024 1.00 95.88 91 LYS A C 1
ATOM 711 O O . LYS A 1 91 ? -16.320 -0.716 -3.824 1.00 95.88 91 LYS A O 1
ATOM 716 N N . SER A 1 92 ? -16.430 -1.376 -5.966 1.00 97.75 92 SER A N 1
ATOM 717 C CA . SER A 1 92 ? -16.740 -2.764 -5.625 1.00 97.75 92 SER A CA 1
ATOM 718 C C . SER A 1 92 ? -15.539 -3.441 -4.958 1.00 97.75 92 SER A C 1
ATOM 720 O O . SER A 1 92 ? -14.378 -3.116 -5.225 1.00 97.75 92 SER A O 1
ATOM 722 N N . THR A 1 93 ? -15.809 -4.370 -4.041 1.00 97.38 93 THR A N 1
ATOM 723 C CA . THR A 1 93 ? -14.756 -5.125 -3.360 1.00 97.38 93 THR A CA 1
ATOM 724 C C . THR A 1 93 ? -14.053 -6.044 -4.346 1.00 97.38 93 THR A C 1
ATOM 726 O O . THR A 1 93 ? -14.681 -6.928 -4.921 1.00 97.38 93 THR A O 1
ATOM 729 N N . GLU A 1 94 ? -12.740 -5.872 -4.480 1.00 96.94 94 GLU A N 1
ATOM 730 C CA . GLU A 1 94 ? -11.900 -6.820 -5.200 1.00 96.94 94 GLU A CA 1
ATOM 731 C C . GLU A 1 94 ? -11.483 -7.976 -4.301 1.00 96.94 94 GLU A C 1
ATOM 733 O O . GLU A 1 94 ? -11.608 -9.150 -4.645 1.00 96.94 94 GLU A O 1
ATOM 738 N N . ARG A 1 95 ? -10.973 -7.644 -3.115 1.00 95.88 95 ARG A N 1
ATOM 739 C CA . ARG A 1 95 ? -10.449 -8.646 -2.198 1.00 95.88 95 ARG A CA 1
ATOM 740 C C . ARG A 1 95 ? -10.495 -8.153 -0.769 1.00 95.88 95 ARG A C 1
ATOM 742 O O . ARG A 1 95 ? -10.216 -6.992 -0.492 1.00 95.88 95 ARG A O 1
ATOM 749 N N . VAL A 1 96 ? -10.778 -9.072 0.142 1.00 94.62 96 VAL A N 1
ATOM 750 C CA . VAL A 1 96 ? -10.660 -8.846 1.581 1.00 94.62 96 VAL A CA 1
ATOM 751 C C . VAL A 1 96 ? -9.419 -9.574 2.084 1.00 94.62 96 VAL A C 1
ATOM 753 O O . VAL A 1 96 ? -9.259 -10.772 1.844 1.00 94.62 96 VAL A O 1
ATOM 756 N N . ILE A 1 97 ? -8.541 -8.855 2.775 1.00 93.38 97 ILE A N 1
ATOM 757 C CA . ILE A 1 97 ? -7.348 -9.390 3.427 1.00 93.38 97 ILE A CA 1
ATOM 758 C C . ILE A 1 97 ? -7.625 -9.445 4.926 1.00 93.38 97 ILE A C 1
ATOM 760 O O . ILE A 1 97 ? -7.641 -8.421 5.611 1.00 93.38 97 ILE A O 1
ATOM 764 N N . GLY A 1 98 ? -7.876 -10.652 5.432 1.00 90.75 98 GLY A N 1
ATOM 765 C CA . GLY A 1 98 ? -7.981 -10.886 6.870 1.00 90.75 98 GLY A CA 1
ATOM 766 C C . GLY A 1 98 ? -6.631 -10.725 7.577 1.00 90.75 98 GLY A C 1
ATOM 767 O O . GLY A 1 98 ? -5.594 -10.760 6.912 1.00 90.75 98 GLY A O 1
ATOM 768 N N . PRO A 1 99 ? -6.634 -10.566 8.909 1.00 88.38 99 PRO A N 1
ATOM 769 C CA . PRO A 1 99 ? -5.401 -10.527 9.680 1.00 88.38 99 PRO A CA 1
ATOM 770 C C . PRO A 1 99 ? -4.693 -11.887 9.614 1.00 88.38 99 PRO A C 1
ATOM 772 O O . PRO A 1 99 ? -5.342 -12.937 9.646 1.00 88.38 99 PRO A O 1
ATOM 775 N N . GLY A 1 100 ? -3.366 -11.874 9.528 1.00 83.31 100 GLY A N 1
ATOM 776 C CA . GLY A 1 100 ? -2.547 -13.076 9.420 1.00 83.31 100 GLY A CA 1
ATOM 777 C C . GLY A 1 100 ? -1.058 -12.756 9.342 1.00 83.31 100 GLY A C 1
ATOM 778 O O . GLY A 1 100 ? -0.665 -11.668 8.932 1.00 83.31 100 GLY A O 1
ATOM 779 N N . ASN A 1 101 ? -0.228 -13.721 9.738 1.00 68.25 101 ASN A N 1
ATOM 780 C CA . ASN A 1 101 ? 1.226 -13.535 9.783 1.00 68.25 101 ASN A CA 1
ATOM 781 C C . ASN A 1 101 ? 1.891 -13.648 8.403 1.00 68.25 101 ASN A C 1
ATOM 783 O O . ASN A 1 101 ? 3.017 -13.188 8.235 1.00 68.25 101 ASN A O 1
ATOM 787 N N . ASP A 1 102 ? 1.207 -14.249 7.427 1.00 88.81 102 ASP A N 1
ATOM 788 C CA . ASP A 1 102 ? 1.782 -14.526 6.115 1.00 88.81 102 ASP A CA 1
ATOM 789 C C . ASP A 1 102 ? 1.390 -13.445 5.101 1.00 88.81 102 ASP A C 1
ATOM 791 O O . ASP A 1 102 ? 0.196 -13.192 4.889 1.00 88.81 102 ASP A O 1
ATOM 795 N N . PRO A 1 103 ? 2.366 -12.823 4.421 1.00 92.81 103 PRO A N 1
ATOM 796 C CA . PRO A 1 103 ? 2.070 -11.924 3.325 1.00 92.81 103 PRO A CA 1
ATOM 797 C C . PRO A 1 103 ? 1.391 -12.648 2.169 1.00 92.81 103 PRO A C 1
ATOM 799 O O . PRO A 1 103 ? 1.776 -13.745 1.766 1.00 92.81 103 PRO A O 1
ATOM 802 N N . VAL A 1 104 ? 0.425 -11.977 1.560 1.00 95.06 104 VAL A N 1
ATOM 803 C CA . VAL A 1 104 ? -0.262 -12.453 0.367 1.00 95.06 104 VAL A CA 1
ATOM 804 C C . VAL A 1 104 ? 0.198 -11.675 -0.855 1.00 95.06 104 VAL A C 1
ATOM 806 O O . VAL A 1 104 ? 0.369 -10.456 -0.812 1.00 95.06 104 VAL A O 1
ATOM 809 N N . ARG A 1 105 ? 0.360 -12.377 -1.978 1.00 95.44 105 ARG A N 1
ATOM 810 C CA . ARG A 1 105 ? 0.548 -11.729 -3.280 1.00 95.44 105 ARG A CA 1
ATOM 811 C C . ARG A 1 105 ? -0.744 -11.036 -3.694 1.00 95.44 105 ARG A C 1
ATOM 813 O O . ARG A 1 105 ? -1.836 -11.583 -3.495 1.00 95.44 105 ARG A O 1
ATOM 820 N N . VAL A 1 106 ? -0.603 -9.854 -4.274 1.00 96.06 106 VAL A N 1
ATOM 821 C CA . VAL A 1 106 ? -1.698 -9.048 -4.812 1.00 96.06 106 VAL A CA 1
ATOM 822 C C . VAL A 1 106 ? -1.327 -8.625 -6.225 1.00 96.06 106 VAL A C 1
ATOM 824 O O . VAL A 1 106 ? -0.184 -8.249 -6.466 1.00 96.06 106 VAL A O 1
ATOM 827 N N . ASP A 1 107 ? -2.292 -8.718 -7.132 1.00 96.81 107 ASP A N 1
ATOM 828 C CA . ASP A 1 107 ? -2.253 -8.014 -8.408 1.00 96.81 107 ASP A CA 1
ATOM 829 C C . ASP A 1 107 ? -2.890 -6.637 -8.194 1.00 96.81 107 ASP A C 1
ATOM 831 O O . ASP A 1 107 ? -4.027 -6.546 -7.722 1.00 96.81 107 ASP A O 1
ATOM 835 N N . TRP A 1 108 ? -2.126 -5.579 -8.448 1.00 97.38 108 TRP A N 1
ATOM 836 C CA . TRP A 1 108 ? -2.558 -4.204 -8.243 1.00 97.38 108 TRP A CA 1
ATOM 837 C C . TRP A 1 108 ? -3.340 -3.629 -9.421 1.00 97.38 108 TRP A C 1
ATOM 839 O O . TRP A 1 108 ? -4.070 -2.665 -9.211 1.00 97.38 108 TRP A O 1
ATOM 849 N N . ASP A 1 109 ? -3.250 -4.221 -10.615 1.00 96.88 109 ASP A N 1
ATOM 850 C CA . ASP A 1 109 ? -3.903 -3.693 -11.819 1.00 96.88 109 ASP A CA 1
ATOM 851 C C . ASP A 1 109 ? -5.425 -3.462 -11.662 1.00 96.88 109 ASP A C 1
ATOM 853 O O . ASP A 1 109 ? -5.921 -2.440 -12.145 1.00 96.88 109 ASP A O 1
ATOM 857 N N . PRO A 1 110 ? -6.203 -4.324 -10.969 1.00 97.50 110 PRO A N 1
ATOM 858 C CA . PRO A 1 110 ? -7.626 -4.067 -10.745 1.00 97.50 110 PRO A CA 1
ATOM 859 C C . PRO A 1 110 ? -7.924 -3.176 -9.525 1.00 97.50 110 PRO A C 1
ATOM 861 O O . PRO A 1 110 ? -9.096 -2.869 -9.284 1.00 97.50 110 PRO A O 1
ATOM 864 N N . VAL A 1 111 ? -6.925 -2.782 -8.728 1.00 98.19 111 VAL A N 1
ATOM 865 C CA . VAL A 1 111 ? -7.115 -2.146 -7.415 1.00 98.19 111 VAL A CA 1
ATOM 866 C C . VAL A 1 111 ? -6.864 -0.642 -7.486 1.00 98.19 111 VAL A C 1
ATOM 868 O O . VAL A 1 111 ? -5.749 -0.181 -7.700 1.00 98.19 111 VAL A O 1
ATOM 871 N N . TYR A 1 112 ? -7.907 0.137 -7.208 1.00 98.12 112 TYR A N 1
ATOM 872 C CA . TYR A 1 112 ? -7.861 1.603 -7.243 1.00 98.12 112 TYR A CA 1
ATOM 873 C C . TYR A 1 112 ? -7.953 2.230 -5.857 1.00 98.12 112 TYR A C 1
ATOM 875 O O . TYR A 1 112 ? -7.533 3.371 -5.661 1.00 98.12 112 TYR A O 1
ATOM 883 N N . TYR A 1 113 ? -8.507 1.497 -4.891 1.00 98.19 113 TYR A N 1
ATOM 884 C CA . TYR A 1 113 ? -8.648 1.973 -3.525 1.00 98.19 113 TYR A CA 1
ATOM 885 C C . TYR A 1 113 ? -8.316 0.880 -2.522 1.00 98.19 113 TYR A C 1
ATOM 887 O O . TYR A 1 113 ? -8.463 -0.315 -2.795 1.00 98.19 113 TYR A O 1
ATOM 895 N N . ILE A 1 114 ? -7.915 1.314 -1.334 1.00 96.94 114 ILE A N 1
ATOM 896 C CA . ILE A 1 114 ? -7.723 0.447 -0.186 1.00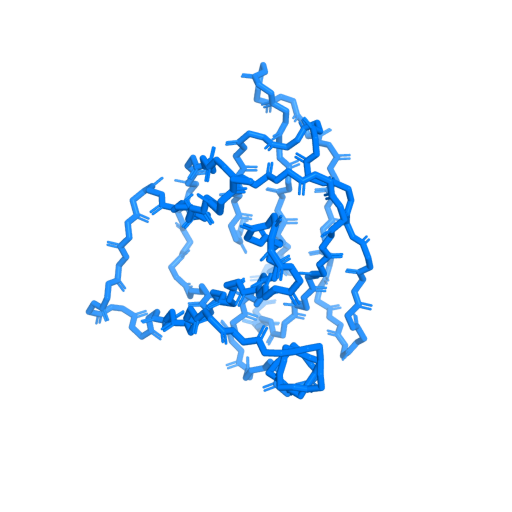 96.94 114 ILE A CA 1
ATOM 897 C C . ILE A 1 114 ? -8.384 1.037 1.047 1.00 96.94 114 ILE A C 1
ATOM 899 O O . ILE A 1 114 ? -8.173 2.197 1.386 1.00 96.94 114 ILE A O 1
ATOM 903 N N . ASP A 1 115 ? -9.149 0.209 1.734 1.00 94.75 115 ASP A N 1
ATOM 904 C CA . ASP A 1 115 ? -9.643 0.473 3.075 1.00 94.75 115 ASP A CA 1
ATOM 905 C C . ASP A 1 115 ? -8.850 -0.405 4.042 1.00 94.75 115 ASP A C 1
ATOM 907 O O . ASP A 1 115 ? -8.861 -1.622 3.878 1.00 94.75 115 ASP A O 1
ATOM 911 N N . PRO A 1 116 ? -8.072 0.135 4.990 1.00 91.44 116 PRO A N 1
ATOM 912 C CA . PRO A 1 116 ? -7.351 -0.708 5.946 1.00 91.44 116 PRO A CA 1
ATOM 913 C C . PRO A 1 116 ? -8.250 -1.366 6.978 1.00 91.44 116 PRO A C 1
ATOM 915 O O . PRO A 1 116 ? -7.773 -2.208 7.730 1.00 91.44 116 PRO A O 1
ATOM 918 N N . CYS A 1 117 ? -9.498 -0.925 7.063 1.00 86.31 117 CYS A N 1
ATOM 919 C CA . CYS A 1 117 ? -10.517 -1.385 7.982 1.00 86.31 117 CYS A CA 1
ATOM 920 C C . CYS A 1 117 ? -11.840 -1.484 7.188 1.00 86.31 117 CYS A C 1
ATOM 922 O O . CYS A 1 117 ? -12.804 -2.022 7.760 1.00 86.31 117 CYS A O 1
#

Sequence (117 aa):
MAWAPWVEPWFPDNRELRYGGQRLDDRNRLINNCPSGFLCLAAGEGNGLHTVYYLYACSERSLSNFIGDGAVANSQTGNPGPRAILKRQDKSTERVIGPGNDP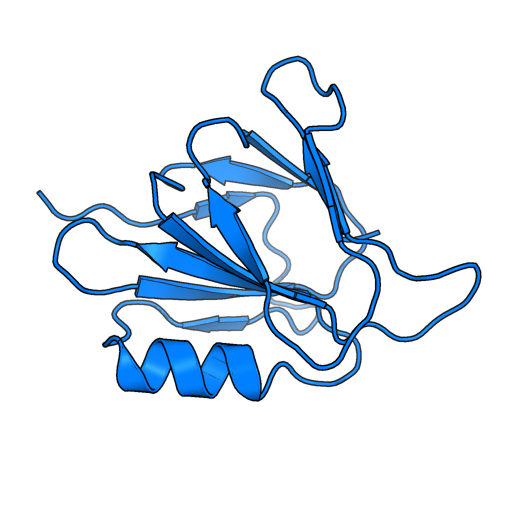VRVDWDPVYYIDPC

Radius of gyration: 12.85 Å; chains: 1; bounding box: 32×26×34 Å

Organism: NCBI:txid2202421